Protein AF-A0A516PXU6-F1 (afdb_monomer_lite)

Organism: NCBI:txid2596828

Structure (mmCIF, N/CA/C/O backbone):
data_AF-A0A516PXU6-F1
#
_entry.id   AF-A0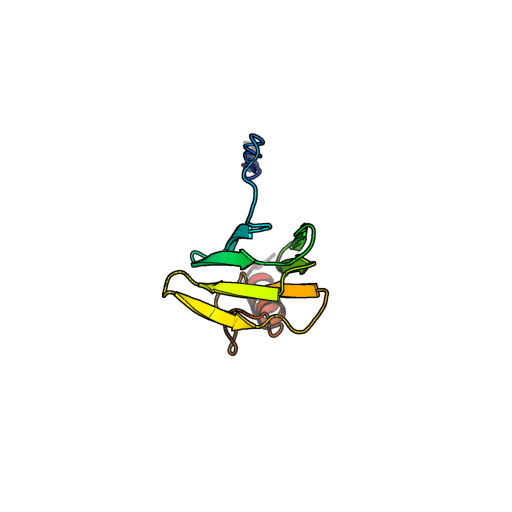A516PXU6-F1
#
loop_
_atom_site.group_PDB
_atom_site.id
_atom_site.type_symbol
_atom_site.label_atom_id
_atom_site.label_alt_id
_atom_site.label_comp_id
_atom_site.label_asym_id
_atom_site.label_entity_id
_atom_site.label_seq_id
_atom_site.pdbx_PDB_ins_code
_atom_site.Cartn_x
_atom_site.Cartn_y
_atom_site.Cartn_z
_atom_site.occupancy
_atom_site.B_iso_or_equiv
_atom_site.auth_seq_id
_atom_site.auth_comp_id
_atom_site.auth_asym_id
_atom_site.auth_atom_id
_atom_site.pdbx_PDB_model_num
ATOM 1 N N . MET A 1 1 ? -22.229 22.700 26.425 1.00 48.31 1 MET A N 1
ATOM 2 C CA . MET A 1 1 ? -22.979 21.942 25.403 1.00 48.31 1 MET A CA 1
ATOM 3 C C . MET A 1 1 ? -22.606 22.519 24.053 1.00 48.31 1 MET A C 1
ATOM 5 O O . MET A 1 1 ? -23.338 23.357 23.563 1.00 48.31 1 MET A O 1
ATOM 9 N N . GLU A 1 2 ? -21.487 22.101 23.462 1.00 39.38 2 GLU A N 1
ATOM 10 C CA . GLU A 1 2 ? -21.148 22.506 22.095 1.00 39.38 2 GLU A CA 1
ATOM 11 C C . GLU A 1 2 ? -20.382 21.391 21.391 1.00 39.38 2 GLU A C 1
ATOM 13 O O . GLU A 1 2 ? -19.473 20.768 21.934 1.00 39.38 2 GLU A O 1
ATOM 18 N N . ALA A 1 3 ? -20.885 21.089 20.201 1.00 42.25 3 ALA A N 1
ATOM 19 C CA . ALA A 1 3 ? -20.665 19.886 19.435 1.00 42.25 3 ALA A CA 1
ATOM 20 C C . ALA A 1 3 ? -19.309 19.878 18.720 1.00 42.25 3 ALA A C 1
ATOM 22 O O . ALA A 1 3 ? -19.020 20.747 17.897 1.00 42.25 3 ALA A O 1
ATOM 23 N N . TRP A 1 4 ? -18.536 18.812 18.919 1.00 41.91 4 TRP A N 1
ATOM 24 C CA . TRP A 1 4 ? -17.476 18.444 17.987 1.00 41.91 4 TRP A CA 1
ATOM 25 C C . TRP A 1 4 ? -18.110 17.830 16.730 1.00 41.91 4 TRP A C 1
ATOM 27 O O . TRP A 1 4 ? -18.702 16.754 16.769 1.00 41.91 4 TRP A O 1
ATOM 37 N N . ARG A 1 5 ? -17.978 18.519 15.589 1.00 42.97 5 ARG A N 1
ATOM 38 C CA . ARG A 1 5 ? -18.246 17.973 14.248 1.00 42.97 5 ARG A CA 1
ATOM 39 C C . ARG A 1 5 ? -16.914 17.704 13.536 1.00 42.97 5 ARG A C 1
ATOM 41 O O . ARG A 1 5 ? -16.236 18.674 13.193 1.00 42.97 5 ARG A O 1
ATOM 48 N N . PRO A 1 6 ? -16.521 16.456 13.230 1.00 41.16 6 PRO A N 1
ATOM 49 C CA . PRO A 1 6 ? -15.504 16.240 12.219 1.00 41.16 6 PRO A CA 1
ATOM 50 C C . PRO A 1 6 ? -16.172 16.437 10.857 1.00 41.16 6 PRO A C 1
ATOM 52 O O . PRO A 1 6 ? -16.978 15.629 10.397 1.00 41.16 6 PRO A O 1
ATOM 55 N N . SER A 1 7 ? -15.867 17.565 10.216 1.00 48.41 7 SER A N 1
ATOM 56 C CA . SER A 1 7 ? -16.178 17.773 8.806 1.00 48.41 7 SER A CA 1
ATOM 57 C C . SER A 1 7 ? -15.319 16.807 7.995 1.00 48.41 7 SER A C 1
ATOM 59 O O . SER A 1 7 ? -14.156 17.073 7.699 1.00 48.41 7 SER A O 1
ATOM 61 N N . GLY A 1 8 ? -15.897 15.648 7.674 1.00 44.78 8 GLY A N 1
ATOM 62 C CA . GLY A 1 8 ? -15.323 14.687 6.747 1.00 44.78 8 GLY A CA 1
ATOM 63 C C . GLY A 1 8 ? -14.965 15.385 5.441 1.00 44.78 8 GLY A C 1
ATOM 64 O O . GLY A 1 8 ? -15.821 15.648 4.599 1.00 44.78 8 GLY A O 1
ATOM 65 N N . ARG A 1 9 ? -13.679 15.686 5.257 1.00 49.84 9 ARG A N 1
ATOM 66 C CA . ARG A 1 9 ? -13.126 16.002 3.944 1.00 49.84 9 ARG A CA 1
ATOM 67 C C . ARG A 1 9 ? -12.842 14.670 3.281 1.00 49.84 9 ARG A C 1
ATOM 69 O O . ARG A 1 9 ? -11.717 14.190 3.258 1.00 49.84 9 ARG A O 1
ATOM 76 N N . SER A 1 10 ? -13.904 14.058 2.769 1.00 48.50 10 SER A N 1
ATOM 77 C CA . SER A 1 10 ? -13.809 13.042 1.731 1.00 48.50 10 SER A CA 1
ATOM 78 C C . SER A 1 10 ? -12.854 13.567 0.662 1.00 48.50 10 SER A C 1
ATOM 80 O O . SER A 1 10 ? -13.156 14.573 0.009 1.00 48.50 10 SER A O 1
ATOM 82 N N . ALA A 1 11 ? -11.684 12.935 0.545 1.00 42.66 11 ALA A N 1
ATOM 83 C CA . ALA A 1 11 ? -10.722 13.214 -0.506 1.00 42.66 11 ALA A CA 1
ATOM 84 C C . ALA A 1 11 ? -11.477 13.143 -1.835 1.00 42.66 11 ALA A C 1
ATOM 86 O O . ALA A 1 11 ? -11.949 12.082 -2.248 1.00 42.66 11 ALA A O 1
ATOM 87 N N . ARG A 1 12 ? -11.689 14.301 -2.467 1.00 45.72 12 ARG A N 1
ATOM 88 C CA . ARG A 1 12 ? -12.329 14.347 -3.777 1.00 45.72 12 ARG A CA 1
ATOM 89 C C . ARG A 1 12 ? -11.336 13.744 -4.754 1.00 45.72 12 ARG A C 1
ATOM 91 O O . ARG A 1 12 ? -10.426 14.426 -5.214 1.00 45.72 12 ARG A O 1
ATOM 98 N N . LEU A 1 13 ? -11.526 12.470 -5.067 1.00 47.44 13 LEU A N 1
ATOM 99 C CA . LEU A 1 13 ? -10.931 11.838 -6.232 1.00 47.44 13 LEU A CA 1
ATOM 100 C C . LEU A 1 13 ? -11.483 12.575 -7.459 1.00 47.44 13 LEU A C 1
ATOM 102 O O . LEU A 1 13 ? -12.565 12.255 -7.947 1.00 47.44 13 LEU A O 1
ATOM 106 N N . ARG A 1 14 ? -10.784 13.617 -7.923 1.00 47.12 14 ARG A N 1
ATOM 107 C CA . ARG A 1 14 ? -11.084 14.238 -9.215 1.00 47.12 14 ARG A CA 1
ATOM 108 C C . ARG A 1 14 ? -10.714 13.224 -10.288 1.00 47.12 14 ARG A C 1
ATOM 110 O O . ARG A 1 14 ? -9.550 13.056 -10.633 1.00 47.12 14 ARG A O 1
ATOM 117 N N . SER A 1 15 ? -11.722 12.525 -10.786 1.00 46.81 15 SER A N 1
ATOM 118 C CA . SER A 1 15 ? -11.654 11.760 -12.021 1.00 46.81 15 SER A CA 1
ATOM 119 C C . SER A 1 15 ? -11.620 12.763 -13.171 1.00 46.81 15 SER A C 1
ATOM 121 O O . SER A 1 15 ? -12.655 13.238 -13.629 1.00 46.81 15 SER A O 1
ATOM 123 N N . SER A 1 16 ? -10.420 13.138 -13.613 1.00 49.19 16 SER A N 1
ATOM 124 C CA . SER A 1 16 ? -10.281 13.844 -14.884 1.00 49.19 16 SER A CA 1
ATOM 125 C C . SER A 1 16 ? -10.300 12.797 -15.991 1.00 49.19 16 SER A C 1
ATOM 127 O O . SER A 1 16 ? -9.283 12.194 -16.317 1.00 49.19 16 SER A O 1
ATOM 129 N N . ALA A 1 17 ? -11.496 12.520 -16.502 1.00 55.00 17 ALA A N 1
ATOM 130 C CA . ALA A 1 17 ? -11.686 11.754 -17.719 1.00 55.00 17 ALA A CA 1
ATOM 131 C C . ALA A 1 17 ? -11.579 12.707 -18.916 1.00 55.00 17 ALA A C 1
ATOM 133 O O . ALA A 1 17 ? -12.549 13.375 -19.266 1.00 55.00 17 ALA A O 1
ATOM 134 N N . ARG A 1 18 ? -10.405 12.761 -19.547 1.00 48.31 18 ARG A N 1
ATOM 135 C CA . ARG A 1 18 ? -10.253 12.982 -20.993 1.00 48.31 18 ARG A CA 1
ATOM 136 C C . ARG A 1 18 ? -9.101 12.094 -21.450 1.00 48.31 18 ARG A C 1
ATOM 138 O O . ARG A 1 18 ? -8.069 12.073 -20.798 1.00 48.31 18 ARG A O 1
ATOM 145 N N . GLY A 1 19 ? -9.385 11.261 -22.447 1.00 49.16 19 GLY A N 1
ATOM 146 C CA . GLY A 1 19 ? -8.622 10.058 -22.758 1.00 49.16 19 GLY A CA 1
ATOM 147 C C . GLY A 1 19 ? -7.159 10.303 -23.108 1.00 49.16 19 GLY A C 1
ATOM 148 O O . GLY A 1 19 ? -6.853 11.207 -23.877 1.00 49.16 19 GLY A O 1
ATOM 149 N N . ASP A 1 20 ? -6.312 9.414 -22.594 1.00 43.66 20 ASP A N 1
ATOM 150 C CA . ASP A 1 20 ? -4.943 9.182 -23.042 1.00 43.66 20 ASP A CA 1
ATOM 151 C C . ASP A 1 20 ? -4.812 7.694 -23.420 1.00 43.66 20 ASP A C 1
ATOM 153 O O . ASP A 1 20 ? -5.210 6.824 -22.633 1.00 43.66 20 ASP A O 1
ATOM 157 N N . PRO A 1 21 ? -4.287 7.361 -24.611 1.00 52.00 21 PRO A N 1
ATOM 158 C CA . PRO A 1 21 ? -4.015 5.989 -24.998 1.00 52.00 21 PRO A CA 1
ATOM 159 C C . PRO A 1 21 ? -2.710 5.590 -24.311 1.00 52.00 21 PRO A C 1
ATOM 161 O O . PRO A 1 21 ? -1.646 6.085 -24.665 1.00 52.00 21 PRO A O 1
ATOM 164 N N . VAL A 1 22 ? -2.746 4.729 -23.297 1.00 52.16 22 VAL A N 1
ATOM 165 C CA . VAL A 1 22 ? -1.498 4.338 -22.627 1.00 52.16 22 VAL A CA 1
ATOM 166 C C . VAL A 1 22 ? -1.745 3.837 -21.220 1.00 52.16 22 VAL A C 1
ATOM 168 O O . VAL A 1 22 ? -1.919 2.660 -21.011 1.00 52.16 22 VAL A O 1
ATOM 171 N N . ILE A 1 23 ? -1.742 4.681 -20.198 1.00 54.00 23 ILE A N 1
ATOM 172 C CA . ILE A 1 23 ? -1.465 4.188 -18.845 1.00 54.00 23 ILE A CA 1
ATOM 173 C C . ILE A 1 23 ? -2.735 3.975 -18.011 1.00 54.00 23 ILE A C 1
ATOM 175 O O . ILE A 1 23 ? -3.299 4.929 -17.476 1.00 54.00 23 ILE A O 1
ATOM 179 N N . ASN A 1 24 ? -3.109 2.712 -17.777 1.00 73.31 24 ASN A N 1
ATOM 180 C CA . ASN A 1 24 ? -3.906 2.275 -16.617 1.00 73.31 24 ASN A CA 1
ATOM 181 C C . ASN A 1 24 ? -3.078 2.506 -15.336 1.00 73.31 24 ASN A C 1
ATOM 183 O O . ASN A 1 24 ? -2.684 1.580 -14.630 1.00 73.31 24 ASN A O 1
ATOM 187 N N . SER A 1 25 ? -2.740 3.770 -15.083 1.00 79.38 25 SER A N 1
ATOM 188 C CA . SER A 1 25 ? -1.945 4.204 -13.951 1.00 79.38 25 SER A CA 1
ATOM 189 C C . SER A 1 25 ? -2.767 5.098 -13.044 1.00 79.38 25 SER A C 1
ATOM 191 O O . SER A 1 25 ? -3.591 5.895 -13.496 1.00 79.38 25 SER A O 1
ATOM 193 N N . ARG A 1 26 ? -2.562 4.951 -11.739 1.00 87.81 26 ARG A N 1
ATOM 194 C CA . ARG A 1 26 ? -3.294 5.701 -10.724 1.00 87.81 26 ARG A CA 1
ATOM 195 C C . ARG A 1 26 ? -2.343 6.123 -9.622 1.00 87.81 26 ARG A C 1
ATOM 197 O O . ARG A 1 26 ? -1.631 5.286 -9.075 1.00 87.81 26 ARG A O 1
ATOM 204 N N . ARG A 1 27 ? -2.342 7.415 -9.288 1.00 88.12 27 ARG A N 1
ATOM 205 C CA . ARG A 1 27 ? -1.656 7.897 -8.086 1.00 88.12 27 ARG A CA 1
ATOM 206 C C . ARG A 1 27 ? -2.450 7.513 -6.844 1.00 88.12 27 ARG A C 1
ATOM 208 O O . ARG A 1 27 ? -3.681 7.606 -6.841 1.00 88.12 27 ARG A O 1
ATOM 215 N N . ILE A 1 28 ? -1.729 7.078 -5.823 1.00 88.44 28 ILE A N 1
ATOM 216 C CA . ILE A 1 28 ? -2.236 6.795 -4.488 1.00 88.44 28 ILE A CA 1
ATOM 217 C C . ILE A 1 28 ? -1.398 7.574 -3.485 1.00 88.44 28 ILE A C 1
ATOM 219 O O . ILE A 1 28 ? -0.176 7.559 -3.561 1.00 88.44 28 ILE A O 1
ATOM 223 N N . ASP A 1 29 ? -2.058 8.230 -2.544 1.00 85.06 29 ASP A N 1
ATOM 224 C CA . ASP A 1 29 ? -1.403 8.908 -1.431 1.00 85.06 29 ASP A CA 1
ATOM 225 C C . ASP A 1 29 ? -1.637 8.046 -0.183 1.00 85.06 29 ASP A C 1
ATOM 227 O O . ASP A 1 29 ? -2.768 7.918 0.299 1.00 85.06 29 ASP A O 1
ATOM 231 N N . ALA A 1 30 ? -0.590 7.370 0.290 1.00 78.56 30 ALA A N 1
ATOM 232 C CA . ALA A 1 30 ? -0.643 6.452 1.422 1.00 78.56 30 ALA A CA 1
ATOM 233 C C . ALA A 1 30 ? 0.382 6.880 2.476 1.00 78.56 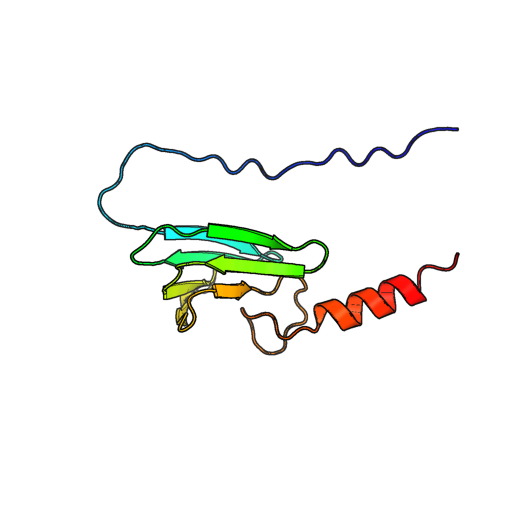30 ALA A C 1
ATOM 235 O O . ALA A 1 30 ? 1.578 6.815 2.221 1.00 78.56 30 ALA A O 1
ATOM 236 N N . SER A 1 31 ? -0.089 7.303 3.658 1.00 69.81 31 SER A N 1
ATOM 237 C CA . SER A 1 31 ? 0.772 7.750 4.774 1.00 69.81 31 SER A CA 1
ATOM 238 C C . SER A 1 31 ? 1.902 8.677 4.347 1.00 69.81 31 SER A C 1
ATOM 240 O O . SER A 1 31 ? 3.068 8.354 4.539 1.00 69.81 31 SER A O 1
ATOM 242 N N . ASP A 1 32 ? 1.551 9.789 3.709 1.00 72.56 32 ASP A N 1
ATOM 243 C CA . ASP A 1 32 ? 2.499 10.817 3.259 1.00 72.56 32 ASP A CA 1
ATOM 244 C C . ASP A 1 32 ? 3.463 10.395 2.130 1.00 72.56 32 ASP A C 1
ATOM 246 O O . ASP A 1 32 ? 4.217 11.228 1.636 1.00 72.56 32 ASP A O 1
ATOM 250 N N . ALA A 1 33 ? 3.384 9.152 1.640 1.00 79.88 33 ALA A N 1
ATOM 251 C CA . ALA A 1 33 ? 4.076 8.695 0.438 1.00 79.88 33 ALA A CA 1
ATOM 252 C C . ALA A 1 33 ? 3.115 8.635 -0.761 1.00 79.88 33 ALA A C 1
ATOM 254 O O . ALA A 1 33 ? 2.007 8.091 -0.680 1.00 79.88 33 ALA A O 1
ATOM 255 N N . CYS A 1 34 ? 3.547 9.182 -1.899 1.00 87.69 34 CYS A N 1
ATOM 256 C CA . CYS A 1 34 ? 2.805 9.100 -3.153 1.00 87.69 34 CYS A CA 1
ATOM 257 C C . CYS A 1 34 ? 3.334 7.920 -3.969 1.00 87.69 34 CYS A C 1
ATOM 259 O O . CYS A 1 34 ? 4.509 7.895 -4.329 1.00 87.69 34 CYS A O 1
ATOM 261 N N . PHE A 1 35 ? 2.469 6.965 -4.307 1.00 90.56 35 PHE A N 1
ATOM 262 C CA . PHE A 1 35 ? 2.818 5.877 -5.213 1.00 90.56 35 PHE A CA 1
ATOM 263 C C . PHE A 1 35 ? 2.047 5.992 -6.519 1.00 90.56 35 PHE A C 1
ATOM 265 O O . PHE A 1 35 ? 0.856 6.306 -6.556 1.00 90.56 35 PHE A O 1
ATOM 272 N N . ARG A 1 36 ? 2.712 5.665 -7.620 1.00 92.81 36 ARG A N 1
ATOM 273 C CA . ARG A 1 36 ? 2.086 5.461 -8.921 1.00 92.81 36 ARG A CA 1
ATOM 274 C C . ARG A 1 36 ? 1.856 3.968 -9.116 1.00 92.81 36 ARG A C 1
ATOM 276 O O . ARG A 1 36 ? 2.800 3.210 -9.301 1.00 92.81 36 ARG A O 1
ATOM 283 N N . CYS A 1 37 ? 0.597 3.554 -9.088 1.00 91.69 37 CYS A N 1
ATOM 284 C CA . CYS A 1 37 ? 0.194 2.200 -9.450 1.00 91.69 37 CYS A CA 1
ATOM 285 C C . CYS A 1 37 ? 0.097 2.099 -10.971 1.00 91.69 37 CYS A C 1
ATOM 287 O O . CYS A 1 37 ? -0.432 3.017 -11.593 1.00 91.69 37 CYS A O 1
ATOM 289 N N . ILE A 1 38 ? 0.553 0.995 -11.552 1.00 91.94 38 ILE A N 1
ATOM 290 C CA . ILE A 1 38 ? 0.442 0.665 -12.976 1.00 91.94 38 ILE A CA 1
ATOM 291 C C . ILE A 1 38 ? -0.127 -0.749 -13.073 1.00 91.94 38 ILE A C 1
ATOM 293 O O . ILE A 1 38 ? 0.275 -1.619 -12.304 1.00 91.94 38 ILE A O 1
ATOM 297 N N . GLY A 1 39 ? -1.054 -0.992 -13.994 1.00 88.19 39 GLY A N 1
ATOM 298 C CA . GLY A 1 39 ? -1.560 -2.332 -14.293 1.00 88.19 39 GLY A CA 1
ATOM 299 C C . GLY A 1 39 ? -2.133 -2.411 -15.702 1.00 88.19 39 GLY A C 1
ATOM 300 O O . GLY A 1 39 ? -2.377 -1.386 -16.327 1.00 88.19 39 GLY A O 1
ATOM 301 N N . SER A 1 40 ? -2.371 -3.613 -16.221 1.00 83.50 40 SER A N 1
ATOM 302 C CA . SER A 1 40 ? -3.005 -3.806 -17.536 1.00 83.50 40 SER A CA 1
ATOM 303 C C . SER A 1 40 ? -4.532 -3.644 -17.508 1.00 83.50 40 SER A C 1
ATOM 305 O O . SER A 1 40 ? -5.168 -3.535 -18.556 1.00 83.50 40 SER A O 1
ATOM 307 N N . ARG A 1 41 ? -5.141 -3.594 -16.315 1.00 82.25 41 ARG A N 1
ATOM 308 C CA . ARG A 1 41 ? -6.597 -3.529 -16.096 1.00 82.25 41 ARG A CA 1
ATOM 309 C C . ARG A 1 41 ? -6.994 -2.328 -15.233 1.00 82.25 41 ARG A C 1
ATOM 311 O O . ARG A 1 41 ? -6.159 -1.547 -14.785 1.00 82.25 41 ARG A O 1
ATOM 318 N N . ARG A 1 42 ? -8.301 -2.183 -14.986 1.00 86.50 42 ARG A N 1
ATOM 319 C CA . ARG A 1 42 ? -8.850 -1.173 -14.071 1.00 86.50 42 ARG A CA 1
ATOM 320 C C . ARG A 1 42 ? -8.247 -1.340 -12.672 1.00 86.50 42 ARG A C 1
ATOM 322 O O . ARG A 1 42 ? -8.396 -2.395 -12.062 1.00 86.50 42 ARG A O 1
ATOM 329 N N . ILE A 1 43 ? -7.655 -0.261 -12.161 1.00 89.75 43 ILE A N 1
ATOM 330 C CA . ILE A 1 43 ? -7.130 -0.196 -10.795 1.00 89.75 43 ILE A CA 1
ATOM 331 C C . ILE A 1 43 ? -8.220 0.291 -9.836 1.00 89.75 43 ILE A C 1
ATOM 333 O O . ILE A 1 43 ? -8.708 1.427 -9.942 1.00 89.75 43 ILE A O 1
ATOM 337 N N . GLU A 1 44 ? -8.564 -0.552 -8.865 1.00 89.62 44 GLU A N 1
ATOM 338 C CA . GLU A 1 44 ? -9.499 -0.223 -7.785 1.00 89.62 44 GLU A CA 1
ATOM 339 C C . GLU A 1 44 ? -8.756 0.008 -6.473 1.00 89.62 44 GLU A C 1
ATOM 341 O O . GLU A 1 44 ? -7.816 -0.711 -6.133 1.00 89.62 44 GLU A O 1
ATOM 346 N N . LEU A 1 45 ? -9.207 1.019 -5.734 1.00 90.94 45 LEU A N 1
ATOM 347 C CA . LEU A 1 45 ? -8.619 1.451 -4.475 1.00 90.94 45 LEU A CA 1
ATOM 348 C C . LEU A 1 45 ? -9.691 1.420 -3.396 1.00 90.94 45 LEU A C 1
ATOM 350 O O . LEU A 1 45 ? -10.721 2.081 -3.537 1.00 90.94 45 LEU A O 1
ATOM 354 N N . ILE A 1 46 ? -9.446 0.669 -2.327 1.00 92.31 46 ILE A N 1
ATOM 355 C CA . ILE A 1 46 ? -10.389 0.516 -1.220 1.00 92.31 46 ILE A CA 1
ATOM 356 C C . ILE A 1 46 ? -9.672 0.894 0.070 1.00 92.31 46 ILE A C 1
ATOM 358 O O . ILE A 1 46 ? -8.701 0.254 0.472 1.00 92.31 46 ILE A O 1
ATOM 362 N N . LEU A 1 47 ? -10.156 1.946 0.724 1.00 89.38 47 LEU A N 1
ATOM 363 C CA . LEU A 1 47 ? -9.662 2.362 2.030 1.00 89.38 47 LEU A CA 1
ATOM 364 C C . LEU A 1 47 ? -10.327 1.510 3.110 1.00 89.38 47 LEU A C 1
ATOM 366 O O . LEU A 1 47 ? -11.544 1.560 3.271 1.00 89.38 47 LEU A O 1
ATOM 370 N N . SER A 1 48 ? -9.527 0.762 3.867 1.00 86.94 48 SER A N 1
ATOM 371 C CA . SER A 1 48 ? -10.001 0.154 5.109 1.00 86.94 48 SER A CA 1
ATOM 372 C C . SER A 1 48 ? -9.970 1.196 6.237 1.00 86.94 48 SER A C 1
ATOM 374 O O . SER A 1 48 ? -8.951 1.889 6.377 1.00 86.94 48 SER A O 1
ATOM 376 N N . PRO A 1 49 ? -11.037 1.315 7.054 1.00 85.56 49 PRO A N 1
ATOM 377 C CA . PRO A 1 49 ? -10.982 2.029 8.329 1.00 85.56 49 PRO A CA 1
ATOM 378 C C . PRO A 1 49 ? -9.854 1.462 9.184 1.00 85.56 49 PRO A C 1
ATOM 380 O O . PRO A 1 49 ? -9.681 0.241 9.221 1.00 85.56 49 PRO A O 1
ATOM 383 N N . ASP A 1 50 ? -9.051 2.357 9.764 1.00 84.25 50 ASP A N 1
ATOM 384 C CA . ASP A 1 50 ? -7.873 2.034 10.577 1.00 84.25 50 ASP A CA 1
ATOM 385 C C . ASP A 1 50 ? -6.987 0.946 9.948 1.00 84.25 50 ASP A C 1
ATOM 387 O O . ASP A 1 50 ? -6.413 0.087 10.601 1.00 84.25 50 ASP A O 1
ATOM 391 N N . GLY A 1 51 ? -6.905 0.915 8.626 1.00 89.25 51 GLY A N 1
ATOM 392 C CA . GLY A 1 51 ? -6.329 -0.217 7.931 1.00 89.25 51 GLY A CA 1
ATOM 393 C C . GLY A 1 51 ? -5.573 0.194 6.686 1.00 89.25 51 GLY A C 1
ATOM 394 O O . GLY A 1 51 ? -5.511 1.376 6.319 1.00 89.25 51 GLY A O 1
ATOM 395 N N . PRO A 1 52 ? -4.975 -0.797 6.016 1.00 94.62 52 PRO A N 1
ATOM 396 C CA . PRO A 1 52 ? -4.238 -0.549 4.797 1.00 94.62 52 PRO A CA 1
ATOM 397 C C . PRO A 1 52 ? -5.146 -0.046 3.674 1.00 94.62 52 PRO A C 1
ATOM 399 O O . PRO A 1 52 ? -6.374 -0.185 3.701 1.00 94.62 52 PRO A O 1
ATOM 402 N N . LEU A 1 53 ? -4.514 0.520 2.651 1.00 93.62 53 LEU A N 1
ATOM 403 C CA . LEU A 1 53 ? -5.160 0.755 1.368 1.00 93.62 53 LEU A CA 1
ATOM 404 C C . LEU A 1 53 ? -5.080 -0.532 0.547 1.00 93.62 53 LEU A C 1
ATOM 406 O O . LEU A 1 53 ? -3.987 -0.995 0.231 1.00 93.62 53 LEU A O 1
ATOM 410 N N . LEU A 1 54 ? -6.223 -1.108 0.189 1.00 94.12 54 LEU A N 1
ATOM 411 C CA . LEU A 1 54 ? -6.256 -2.253 -0.712 1.00 94.12 54 LEU A CA 1
ATOM 412 C C . LEU A 1 54 ? -6.212 -1.756 -2.156 1.00 94.12 54 LEU A C 1
ATOM 414 O O . LEU A 1 54 ? -7.061 -0.968 -2.575 1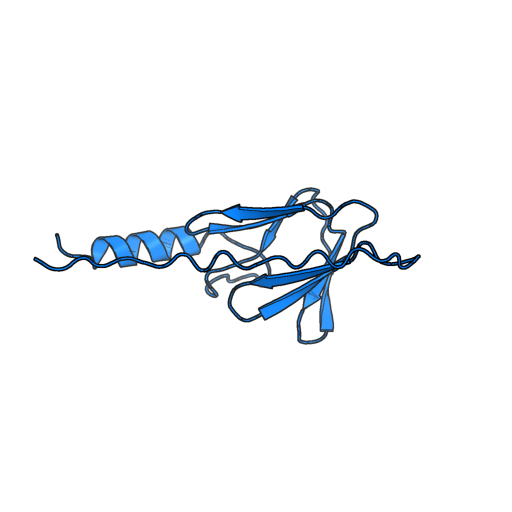.00 94.12 54 LEU A O 1
ATOM 418 N N . VAL A 1 55 ? -5.233 -2.245 -2.907 1.00 93.69 55 VAL A N 1
ATOM 419 C CA . VAL A 1 55 ? -5.038 -1.953 -4.326 1.00 93.69 55 VAL A CA 1
ATOM 420 C C . VAL A 1 55 ? -5.333 -3.223 -5.110 1.00 93.69 55 VAL A C 1
ATOM 422 O O . VAL A 1 55 ? -4.750 -4.273 -4.833 1.00 93.69 55 VAL A O 1
ATOM 425 N N . ARG A 1 56 ? -6.249 -3.139 -6.077 1.00 93.06 56 ARG A N 1
ATOM 426 C CA . ARG A 1 56 ? -6.609 -4.256 -6.960 1.00 93.06 56 ARG A CA 1
ATOM 427 C C . ARG A 1 56 ? -6.207 -3.962 -8.393 1.00 93.06 56 ARG A C 1
ATOM 429 O O . ARG A 1 56 ? -6.395 -2.841 -8.858 1.00 93.06 56 ARG A O 1
ATOM 436 N N . GLY A 1 57 ? -5.713 -4.984 -9.087 1.00 91.25 57 GLY A N 1
ATOM 437 C CA . GLY A 1 57 ? -5.386 -4.898 -10.514 1.00 91.25 57 GLY A CA 1
ATOM 438 C C . GLY A 1 57 ? -4.129 -4.088 -10.843 1.00 91.25 57 GLY A C 1
ATOM 439 O O . GLY A 1 57 ? -3.912 -3.782 -12.012 1.00 91.25 57 GLY A O 1
ATOM 440 N N . ALA A 1 58 ? -3.317 -3.737 -9.841 1.00 93.38 58 ALA A N 1
ATOM 441 C CA . ALA A 1 58 ? -1.975 -3.210 -10.062 1.00 93.38 58 ALA A CA 1
ATOM 442 C C . ALA A 1 58 ? -0.993 -4.365 -10.307 1.00 93.38 58 ALA A C 1
ATOM 444 O O . ALA A 1 58 ? -1.130 -5.431 -9.716 1.00 93.38 58 ALA A O 1
ATOM 445 N N . GLU A 1 59 ? -0.007 -4.121 -11.158 1.00 94.25 59 GLU A N 1
ATOM 446 C CA . GLU A 1 59 ? 1.126 -5.003 -11.468 1.00 94.25 59 GLU A CA 1
ATOM 447 C C . GLU A 1 59 ? 2.445 -4.389 -10.981 1.00 94.25 59 GLU A C 1
ATOM 449 O O . GLU A 1 59 ? 3.385 -5.106 -10.645 1.00 94.25 59 GLU A O 1
ATOM 454 N N . LEU A 1 60 ? 2.498 -3.058 -10.876 1.00 93.94 60 LEU A N 1
ATOM 455 C CA . LEU A 1 60 ? 3.657 -2.319 -10.397 1.00 93.94 60 LEU A CA 1
ATOM 456 C C . LEU A 1 60 ? 3.220 -1.148 -9.516 1.00 93.94 60 LEU A C 1
ATOM 458 O O . LEU A 1 60 ? 2.274 -0.429 -9.846 1.00 93.94 60 LEU A O 1
ATOM 462 N N . LEU A 1 61 ? 3.931 -0.932 -8.414 1.00 93.38 61 LEU A N 1
ATOM 463 C CA . LEU A 1 61 ? 3.888 0.301 -7.635 1.00 93.38 61 LEU A CA 1
ATOM 464 C C . LEU A 1 61 ? 5.238 0.999 -7.741 1.00 93.38 61 LEU A C 1
ATOM 466 O O . LEU A 1 61 ? 6.261 0.396 -7.452 1.00 93.38 61 LEU A O 1
ATOM 470 N N . ILE A 1 62 ? 5.238 2.273 -8.108 1.00 93.38 62 ILE A N 1
ATOM 471 C CA . ILE A 1 62 ? 6.440 3.108 -8.125 1.00 93.38 62 ILE A CA 1
ATOM 472 C C . ILE A 1 62 ? 6.298 4.131 -7.009 1.00 93.38 62 ILE A C 1
ATOM 474 O O . ILE A 1 62 ? 5.286 4.831 -6.973 1.00 93.38 62 ILE A O 1
ATOM 478 N N . ASP A 1 63 ? 7.259 4.194 -6.095 1.00 91.12 63 ASP A N 1
ATOM 479 C CA . ASP A 1 63 ? 7.235 5.167 -5.000 1.00 91.12 63 ASP A CA 1
ATOM 480 C C . ASP A 1 63 ? 7.758 6.553 -5.413 1.00 91.12 63 ASP A C 1
ATOM 482 O O . ASP A 1 63 ? 8.147 6.778 -6.562 1.00 91.12 63 ASP A O 1
ATOM 486 N N . ASP A 1 64 ? 7.738 7.506 -4.482 1.00 87.69 64 ASP A N 1
ATOM 487 C CA . ASP A 1 64 ? 8.201 8.877 -4.711 1.00 87.69 64 ASP A CA 1
ATOM 488 C C . ASP A 1 64 ? 9.715 8.966 -4.976 1.00 87.69 64 ASP A C 1
ATOM 490 O O . ASP A 1 64 ? 10.171 9.904 -5.628 1.00 87.69 64 ASP A O 1
ATOM 494 N N . GLN A 1 65 ? 10.475 7.952 -4.550 1.00 89.44 65 GLN A N 1
ATOM 495 C CA . GLN A 1 65 ? 11.907 7.796 -4.815 1.00 89.44 65 GLN A CA 1
ATOM 496 C C . GLN A 1 65 ? 12.177 7.106 -6.163 1.00 89.44 65 GLN A C 1
ATOM 498 O O . GLN A 1 65 ? 13.330 6.880 -6.529 1.00 89.44 65 GLN A O 1
ATOM 503 N N . GLY A 1 66 ? 11.129 6.740 -6.906 1.00 90.31 66 GLY A N 1
ATOM 504 C CA . GLY A 1 66 ? 11.236 6.023 -8.172 1.00 90.31 66 GLY A CA 1
ATOM 505 C C . GLY A 1 66 ? 11.550 4.533 -8.030 1.00 90.31 66 GLY A C 1
ATOM 506 O O . GLY A 1 66 ? 11.826 3.889 -9.040 1.00 90.31 66 GLY A O 1
ATOM 507 N N . ARG A 1 67 ? 11.506 3.957 -6.821 1.00 93.25 67 ARG A N 1
ATOM 508 C CA . ARG A 1 67 ? 11.705 2.513 -6.635 1.00 93.25 67 ARG A CA 1
ATOM 509 C C . ARG A 1 67 ? 10.465 1.757 -7.079 1.00 93.25 67 ARG A C 1
ATOM 511 O O . ARG A 1 67 ? 9.336 2.118 -6.743 1.00 93.25 67 ARG A O 1
ATOM 518 N N . GLU A 1 68 ? 10.706 0.676 -7.804 1.00 94.94 68 GLU A N 1
ATOM 519 C CA . GLU A 1 68 ? 9.674 -0.183 -8.358 1.00 94.94 68 GLU A CA 1
ATOM 520 C C . GLU A 1 68 ? 9.389 -1.377 -7.444 1.00 94.94 68 GLU A C 1
ATOM 522 O O . GLU A 1 68 ? 10.287 -2.107 -7.025 1.00 94.94 68 GLU A O 1
ATOM 527 N N . HIS A 1 69 ? 8.111 -1.601 -7.165 1.00 94.06 69 HIS A N 1
ATOM 528 C CA . HIS A 1 69 ? 7.606 -2.659 -6.303 1.00 94.06 69 HIS A CA 1
ATOM 529 C C . HIS A 1 69 ? 6.643 -3.525 -7.108 1.00 94.06 69 HIS A C 1
ATOM 531 O O . HIS A 1 69 ? 5.524 -3.112 -7.420 1.00 94.06 69 HIS A O 1
ATOM 537 N N . SER A 1 70 ? 7.085 -4.729 -7.470 1.00 93.94 70 SER A N 1
ATOM 538 C CA . SER A 1 70 ? 6.275 -5.666 -8.256 1.00 93.94 70 SER A CA 1
ATOM 539 C C . SER A 1 70 ? 5.073 -6.178 -7.461 1.00 93.94 70 SER A C 1
ATOM 541 O O . SER A 1 70 ? 5.200 -6.630 -6.321 1.00 93.94 70 SER A O 1
ATOM 543 N N . VAL A 1 71 ? 3.898 -6.153 -8.087 1.00 93.56 71 VAL A N 1
ATOM 544 C CA . VAL A 1 71 ? 2.639 -6.640 -7.522 1.00 93.56 71 VAL A CA 1
ATOM 545 C C . VAL A 1 71 ? 2.306 -7.988 -8.145 1.00 93.56 71 VAL A C 1
ATOM 547 O O . VAL A 1 71 ? 1.816 -8.078 -9.264 1.00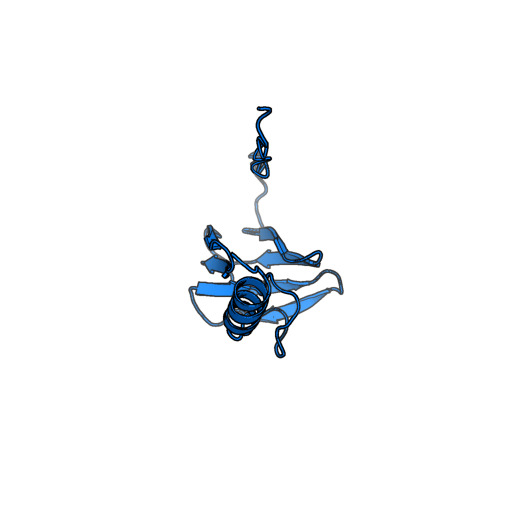 93.56 71 VAL A O 1
ATOM 550 N N . LEU A 1 72 ? 2.560 -9.060 -7.397 1.00 90.25 72 LEU A N 1
ATOM 551 C CA . LEU A 1 72 ? 2.338 -10.431 -7.876 1.00 90.25 72 LEU A CA 1
ATOM 552 C C . LEU A 1 72 ? 0.934 -10.968 -7.567 1.00 90.25 72 LEU A C 1
ATOM 554 O O . LEU A 1 72 ? 0.545 -12.021 -8.066 1.00 90.25 72 LEU A O 1
ATOM 558 N N . ARG A 1 73 ? 0.179 -10.286 -6.698 1.00 92.19 73 ARG A N 1
ATOM 559 C CA . ARG A 1 73 ? -1.149 -10.728 -6.253 1.00 92.19 73 ARG A CA 1
ATOM 560 C C . ARG A 1 73 ? -2.242 -9.840 -6.846 1.00 92.19 73 ARG A C 1
ATOM 562 O O . ARG A 1 73 ? -2.047 -8.632 -6.911 1.00 92.19 73 ARG A O 1
ATOM 569 N N . PRO A 1 74 ? -3.432 -10.389 -7.163 1.00 90.38 74 PRO A N 1
ATOM 570 C CA . PRO A 1 74 ? -4.551 -9.600 -7.694 1.00 90.38 74 PRO A CA 1
ATOM 571 C C . PRO A 1 74 ? -4.990 -8.445 -6.785 1.00 90.38 74 PRO A C 1
ATOM 573 O O . PRO A 1 74 ? -5.525 -7.442 -7.261 1.00 90.38 74 PRO A O 1
ATOM 576 N N . VAL A 1 75 ? -4.787 -8.612 -5.475 1.00 93.56 75 VAL A N 1
ATOM 577 C CA . VAL A 1 75 ? -5.046 -7.613 -4.440 1.00 93.56 75 VAL A CA 1
ATOM 578 C C . VAL A 1 75 ? -3.838 -7.549 -3.516 1.00 93.56 75 VAL A C 1
ATOM 580 O O . VAL A 1 75 ? -3.379 -8.580 -3.020 1.00 93.56 75 VAL A O 1
ATOM 583 N N . VAL A 1 76 ? -3.358 -6.339 -3.251 1.00 94.94 76 VAL A N 1
ATOM 584 C CA . VAL A 1 76 ? -2.294 -6.068 -2.280 1.00 94.94 76 VAL A CA 1
ATOM 585 C C . VAL A 1 76 ? -2.715 -4.983 -1.302 1.00 94.94 76 VAL A C 1
ATOM 587 O O . VAL A 1 76 ? -3.582 -4.162 -1.594 1.00 94.94 76 VAL A O 1
ATOM 590 N N . ALA A 1 77 ? -2.111 -5.004 -0.120 1.00 95.56 77 ALA A N 1
ATOM 591 C CA . ALA A 1 77 ? -2.371 -4.053 0.946 1.00 95.56 77 ALA A CA 1
ATOM 592 C C . ALA A 1 77 ? -1.173 -3.110 1.083 1.00 95.56 77 ALA A C 1
ATOM 594 O O . ALA A 1 77 ? -0.084 -3.550 1.446 1.00 95.56 77 ALA A O 1
ATOM 595 N N . VAL A 1 78 ? -1.377 -1.824 0.810 1.00 94.88 78 VAL A N 1
ATOM 596 C CA . VAL A 1 78 ? -0.378 -0.766 0.999 1.00 94.88 78 VAL A CA 1
ATOM 597 C C . VAL A 1 78 ? -0.497 -0.221 2.416 1.00 94.88 78 VAL A C 1
ATOM 599 O O . VAL A 1 78 ? -1.598 0.052 2.910 1.00 94.88 78 VAL A O 1
ATOM 602 N N . CYS A 1 79 ? 0.643 -0.101 3.086 1.00 93.31 79 CYS A N 1
ATOM 603 C CA . CYS A 1 79 ? 0.717 0.390 4.448 1.00 93.31 79 CYS A CA 1
ATOM 604 C C . CYS A 1 79 ? 0.238 1.843 4.534 1.00 93.31 79 CYS A C 1
ATOM 606 O O . CYS A 1 79 ? 0.628 2.693 3.739 1.00 93.31 79 CYS A O 1
ATOM 608 N N . ARG A 1 80 ? -0.606 2.105 5.535 1.00 91.9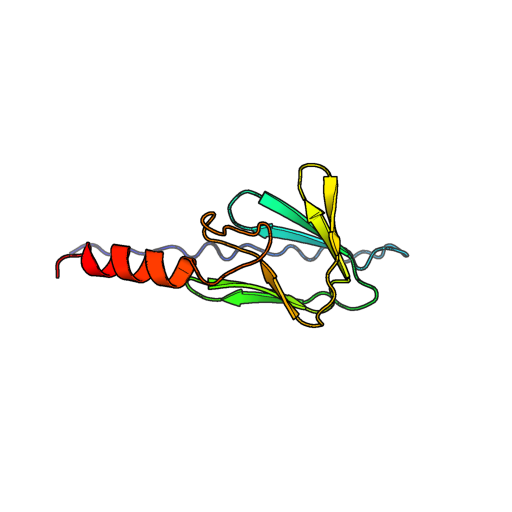4 80 ARG A N 1
ATOM 609 C CA . ARG A 1 80 ? -1.128 3.433 5.877 1.00 91.94 80 ARG A CA 1
ATOM 610 C C . ARG A 1 80 ? -0.861 3.840 7.334 1.00 91.94 80 ARG A C 1
ATOM 612 O O . ARG A 1 80 ? -1.472 4.777 7.838 1.00 91.94 80 ARG A O 1
ATOM 619 N N . CYS A 1 81 ? 0.032 3.139 8.027 1.00 88.94 81 CYS A N 1
ATOM 620 C CA . CYS A 1 81 ? 0.396 3.462 9.409 1.00 88.94 81 CYS A CA 1
ATOM 621 C C . CYS A 1 81 ? 1.874 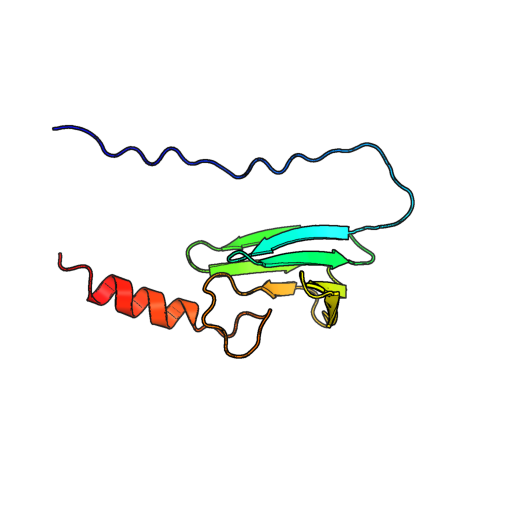3.825 9.588 1.00 88.94 81 CYS A C 1
ATOM 623 O O . CYS A 1 81 ? 2.274 4.151 10.696 1.00 88.94 81 CYS A O 1
ATOM 625 N N . GLY A 1 82 ? 2.699 3.722 8.540 1.00 87.56 82 GLY A N 1
ATOM 626 C CA . GLY A 1 82 ? 4.134 4.035 8.601 1.00 87.56 82 GLY A CA 1
ATOM 627 C C . GLY A 1 82 ? 4.999 3.060 9.415 1.00 87.56 82 GLY A C 1
ATOM 628 O O . GLY A 1 82 ? 6.214 3.178 9.396 1.00 87.56 82 GLY A O 1
ATOM 629 N N . THR A 1 83 ? 4.411 2.071 10.094 1.00 89.81 83 THR A N 1
ATOM 630 C CA . THR A 1 83 ? 5.135 1.144 10.991 1.00 89.81 83 THR A CA 1
ATOM 631 C C . THR A 1 83 ? 5.403 -0.235 10.405 1.00 89.81 83 THR A C 1
ATOM 633 O O . THR A 1 83 ? 5.813 -1.141 11.128 1.00 89.81 83 THR A O 1
ATOM 636 N N . THR A 1 84 ? 5.159 -0.412 9.107 1.00 91.94 84 THR A N 1
ATOM 637 C CA . THR A 1 84 ? 5.499 -1.667 8.433 1.00 91.94 84 THR A CA 1
ATOM 638 C C . THR A 1 84 ? 7.007 -1.873 8.422 1.00 91.94 84 THR A C 1
ATOM 640 O O . THR A 1 84 ? 7.779 -0.944 8.188 1.00 91.94 84 THR A O 1
ATOM 643 N N . THR A 1 85 ? 7.416 -3.115 8.623 1.00 92.19 85 THR A N 1
ATOM 644 C CA . THR A 1 85 ? 8.803 -3.560 8.445 1.00 92.19 85 THR A CA 1
ATOM 645 C C . THR A 1 85 ? 9.132 -3.881 6.984 1.00 92.19 85 THR A C 1
ATOM 647 O O . THR A 1 85 ? 10.299 -4.014 6.627 1.00 92.19 85 THR A O 1
ATOM 650 N N . HIS A 1 86 ? 8.112 -3.950 6.120 1.00 91.31 86 HIS A N 1
ATOM 651 C CA . HIS A 1 86 ? 8.231 -4.294 4.702 1.00 91.31 86 HIS A CA 1
ATOM 652 C C . HIS A 1 86 ? 7.541 -3.248 3.809 1.00 91.31 86 HIS A C 1
ATOM 654 O O . HIS A 1 86 ? 6.552 -3.566 3.141 1.00 91.31 86 HIS A O 1
ATOM 660 N N . PRO A 1 87 ? 8.007 -1.986 3.788 1.00 89.50 87 PRO A N 1
ATOM 661 C CA . PRO A 1 87 ? 7.425 -0.963 2.926 1.00 89.50 87 PRO A CA 1
ATOM 662 C C . PRO A 1 87 ? 7.526 -1.370 1.445 1.00 89.50 87 PRO A C 1
ATOM 664 O O . PRO A 1 87 ? 8.541 -1.938 1.041 1.00 89.50 87 PRO A O 1
ATOM 667 N N . PRO A 1 88 ? 6.501 -1.082 0.623 1.00 92.88 88 PRO A N 1
ATOM 668 C CA . PRO A 1 88 ? 5.282 -0.316 0.915 1.00 92.88 88 PRO A CA 1
ATOM 669 C C . PRO A 1 88 ? 4.118 -1.163 1.460 1.00 92.88 88 PRO A C 1
ATOM 671 O O . PRO A 1 88 ? 3.000 -0.670 1.615 1.00 92.88 88 PRO A O 1
ATOM 674 N N . TRP A 1 89 ? 4.339 -2.446 1.731 1.00 94.56 89 TRP A N 1
ATOM 675 C CA . TRP A 1 89 ? 3.285 -3.408 2.033 1.00 94.56 89 TRP A CA 1
ATOM 676 C C . TRP A 1 89 ? 2.846 -3.359 3.489 1.00 94.56 89 TRP A C 1
ATOM 678 O O . TRP A 1 89 ? 3.624 -3.072 4.394 1.00 94.56 89 TRP A O 1
ATOM 688 N N . CYS A 1 90 ? 1.575 -3.654 3.735 1.00 94.12 90 CYS A N 1
ATOM 689 C CA . CYS A 1 90 ? 1.066 -3.811 5.087 1.00 94.12 90 CYS A CA 1
ATOM 690 C C . CYS A 1 90 ? 1.380 -5.213 5.623 1.00 94.12 90 CYS A C 1
ATOM 692 O O . CYS A 1 90 ? 0.967 -6.209 5.034 1.00 94.12 90 CYS A O 1
ATOM 694 N N . ASP A 1 91 ? 2.042 -5.273 6.774 1.00 93.81 91 ASP A N 1
ATOM 695 C CA . ASP A 1 91 ? 2.400 -6.492 7.514 1.00 93.81 91 ASP A CA 1
ATOM 696 C C . ASP A 1 91 ? 1.487 -6.750 8.732 1.00 93.81 91 ASP A C 1
ATOM 698 O O . ASP A 1 91 ? 1.650 -7.729 9.454 1.00 93.81 91 ASP A O 1
ATOM 702 N N . GLY A 1 92 ? 0.487 -5.890 8.955 1.00 92.56 92 GLY A N 1
ATOM 703 C CA . GLY A 1 92 ? -0.466 -6.006 10.062 1.00 92.56 92 GLY A CA 1
ATOM 704 C C . GLY A 1 92 ? -0.110 -5.204 11.316 1.00 92.56 92 GLY A C 1
ATOM 705 O O . GLY A 1 92 ? -0.930 -5.162 12.235 1.00 92.56 92 GLY A O 1
ATOM 706 N N . MET A 1 93 ? 1.028 -4.497 11.341 1.00 91.38 93 MET A N 1
ATOM 707 C CA . MET A 1 93 ? 1.463 -3.690 12.495 1.00 91.38 93 MET A CA 1
ATOM 708 C C . MET A 1 93 ? 0.436 -2.633 12.938 1.00 91.38 93 MET A C 1
ATOM 710 O O . MET A 1 93 ? 0.345 -2.322 14.126 1.00 91.38 93 MET A O 1
ATOM 714 N N . HIS A 1 94 ? -0.414 -2.146 12.025 1.00 90.12 94 HIS A N 1
ATOM 715 C CA . HIS A 1 94 ? -1.516 -1.222 12.337 1.00 90.12 94 HIS A CA 1
ATOM 716 C C . HIS A 1 94 ? -2.447 -1.732 13.449 1.00 90.12 94 HIS A C 1
ATOM 718 O O . HIS A 1 94 ? -2.929 -0.942 14.258 1.00 90.12 94 HIS A O 1
ATOM 724 N N . LYS A 1 95 ? -2.659 -3.052 13.540 1.00 89.19 95 LYS A N 1
ATOM 725 C CA . LYS A 1 95 ? -3.514 -3.653 14.574 1.00 89.19 95 LYS A CA 1
ATOM 726 C C . LYS A 1 95 ? -2.897 -3.538 15.965 1.00 89.19 95 LYS A C 1
ATOM 728 O O . LYS A 1 95 ? -3.621 -3.435 16.948 1.00 89.19 95 LYS A O 1
ATOM 733 N N . LEU A 1 96 ? -1.567 -3.571 16.060 1.00 87.94 96 LEU A N 1
ATOM 734 C CA . LEU A 1 96 ? -0.859 -3.434 17.333 1.00 87.94 96 LEU A CA 1
ATOM 735 C C . LEU A 1 96 ? -0.867 -1.983 17.821 1.00 87.94 96 LEU A C 1
ATOM 737 O O . LEU A 1 96 ? -1.024 -1.758 19.018 1.00 87.94 96 LEU A O 1
ATOM 741 N N . LEU A 1 97 ? -0.752 -1.014 16.906 1.00 82.44 97 LEU A N 1
ATOM 742 C CA . LEU A 1 97 ? -0.861 0.410 17.240 1.00 82.44 97 LEU A CA 1
ATOM 743 C C . LEU A 1 97 ? -2.251 0.761 17.770 1.00 82.44 97 LEU A C 1
ATOM 745 O O . LEU A 1 97 ? -2.362 1.310 18.856 1.00 82.44 97 LEU A O 1
ATOM 749 N N . GLN A 1 98 ? -3.308 0.328 17.078 1.00 76.62 98 GLN A N 1
ATOM 750 C CA . GLN A 1 98 ? -4.685 0.569 17.528 1.00 76.62 98 GLN A CA 1
ATOM 751 C C . GLN A 1 98 ? -4.980 0.017 18.914 1.00 76.62 98 GLN A C 1
ATOM 753 O O . GLN A 1 98 ? -5.768 0.601 19.654 1.00 76.62 98 GLN A O 1
ATOM 758 N N . ARG A 1 99 ? -4.391 -1.135 19.256 1.00 62.56 99 ARG A N 1
ATOM 759 C CA . ARG A 1 99 ? -4.517 -1.688 20.604 1.00 62.56 99 ARG A CA 1
ATOM 760 C C . ARG A 1 99 ? -3.898 -0.739 21.627 1.00 62.56 99 ARG A C 1
ATOM 762 O O . ARG A 1 99 ? -4.573 -0.395 22.584 1.00 62.56 99 ARG A O 1
ATOM 769 N N . ARG A 1 100 ? -2.682 -0.242 21.376 1.00 62.94 100 ARG A N 1
ATOM 770 C CA . ARG A 1 100 ? -2.014 0.719 22.271 1.00 62.94 100 ARG A CA 1
ATOM 771 C C . ARG A 1 100 ? -2.780 2.034 22.407 1.00 62.94 100 ARG A C 1
ATOM 773 O O . ARG A 1 100 ? -2.927 2.523 23.523 1.00 62.94 100 ARG A O 1
ATOM 780 N N . ASP A 1 101 ? -3.289 2.580 21.305 1.00 62.28 101 ASP A N 1
ATOM 781 C CA . ASP A 1 101 ? -4.042 3.840 21.328 1.00 62.28 101 ASP A CA 1
ATOM 782 C C . ASP A 1 101 ? -5.354 3.690 22.115 1.00 62.28 101 ASP A C 1
ATOM 784 O O . ASP A 1 101 ? -5.740 4.586 22.862 1.00 62.28 101 ASP A O 1
ATOM 788 N N . ARG A 1 102 ? -6.009 2.524 22.013 1.00 60.25 102 ARG A N 1
ATOM 789 C CA . ARG A 1 102 ? -7.211 2.194 22.793 1.00 60.25 102 ARG A CA 1
ATOM 790 C C . ARG A 1 102 ? -6.914 1.990 24.275 1.00 60.25 102 ARG A C 1
ATOM 792 O O . ARG A 1 102 ? -7.693 2.450 25.096 1.00 60.25 102 ARG A O 1
ATOM 799 N N . ASP A 1 103 ? -5.808 1.330 24.605 1.00 60.69 103 ASP A N 1
ATOM 800 C CA . ASP A 1 103 ? -5.408 1.084 25.995 1.00 60.69 103 ASP A CA 1
ATOM 801 C C . ASP A 1 103 ? -4.978 2.385 26.706 1.00 60.69 103 ASP A C 1
ATOM 803 O O . ASP A 1 103 ? -5.066 2.486 27.926 1.00 60.69 103 ASP A O 1
ATOM 807 N N . THR A 1 104 ? -4.535 3.393 25.943 1.00 58.97 104 THR A N 1
ATOM 808 C CA . THR A 1 104 ? -4.128 4.714 26.464 1.00 58.97 104 THR A CA 1
ATOM 809 C C . THR A 1 104 ? -5.297 5.707 26.522 1.00 58.97 104 THR A C 1
ATOM 811 O O . THR A 1 104 ? -5.238 6.698 27.251 1.00 58.97 104 THR A O 1
ATOM 814 N N . ALA A 1 105 ? -6.381 5.445 25.787 1.00 58.38 105 ALA A N 1
ATOM 815 C CA . ALA A 1 105 ? -7.632 6.180 25.913 1.00 58.38 105 ALA A CA 1
ATOM 816 C C . ALA A 1 105 ? -8.374 5.715 27.178 1.00 58.38 105 ALA A C 1
ATOM 818 O O . ALA A 1 105 ? -9.235 4.839 27.131 1.00 58.38 105 ALA A O 1
ATOM 819 N N . THR A 1 106 ? -8.003 6.282 28.327 1.00 52.00 106 THR A N 1
ATOM 820 C CA . THR A 1 106 ? -8.736 6.139 29.594 1.00 52.00 106 THR A CA 1
ATOM 821 C C . THR A 1 106 ? -10.230 6.473 29.387 1.00 52.00 106 THR A C 1
ATOM 823 O O . THR A 1 106 ? -10.507 7.467 28.710 1.00 52.00 106 THR A O 1
ATOM 826 N N . PRO A 1 107 ? -11.177 5.668 29.918 1.00 60.81 107 PRO A N 1
ATOM 827 C CA . PRO A 1 107 ? -12.622 5.897 29.787 1.00 60.81 107 PRO A CA 1
ATOM 828 C C . PRO A 1 107 ? -13.117 7.193 30.442 1.00 60.81 107 PRO A C 1
ATOM 830 O O . PRO A 1 107 ? -12.478 7.658 31.414 1.00 60.81 107 PRO A O 1
#

InterPro domains:
  IPR018967 Iron-binding zinc finger, CDGSH type [PF09360] (50-95)
  IPR018967 Iron-binding zinc finger, CDGSH type [SM00704] (55-100)
  IPR042216 MitoNEET, CDGSH iron-sulfur domain [G3DSA:3.40.5.90] (43-105)

pLDDT: mean 77.82, std 18.74, range [39.38, 95.56]

Foldseek 3Di:
DDDDDDPPPPPPPPPPDDDDPDFLWDWDCAQNKIKIFTAPDNWDWDDDDLFFIKIARGQWIQIPVRDIDGDPDRIFTAHRPPPDPDPRGDPPCSVVVVVVVVVPPDD

Secondary structure (DSSP, 8-state):
--------------------SS--EEEEEETTEEEEEE-SS--EEEEPTTSPEEEES-SEEE-TT--EEE--SSEEEE-SSS--SSTTB--STHHHHHHHHHHHS--

Sequence (107 aa):
MEAWRPSGRSARLRSSARGDPVINSRRIDASDACFRCIGSRRIELILSPDGPLLVRGAELLIDDQGREHSVLRPVVAVCRCGTTTHPPWCDGMHKLLQRRDRDTATP

Radius of gyration: 16.54 Å; chains: 1; bounding box: 35×33×55 Å